Protein AF-Q85FR8-F1 (afdb_monomer_lite)

Foldseek 3Di:
DDPDPVVVVVVVVVVVVVVVLVVLVVVLVVCLVDHDLVVNLVSLVVCCVVVSDPPVRSVVSSVVSVVVVVVVVD

InterPro domains:
  IPR002583 Small ribosomal subunit protein bS20 [MF_00500] (1-71)
  IPR002583 Small ribosomal subunit protein bS20 [PF01649] (2-36)
  IPR002583 Small ribosomal subunit protein bS20 [PF01649] (38-66)
  IPR002583 Small ribosomal subunit protein bS20 [PTHR33398] (38-70)
  IPR002583 Small ribosomal subunit protein bS20 [TIGR00029] (1-66)
  IPR036510 Small ribosomal subunit protein bS20 superfamily [G3DSA:1.20.58.110] (1-71)
  IPR036510 Small ribosomal subunit protein bS20 superfamily [SSF46992] (3-66)

Sequence (74 aa):
MANIKSSIKRIRISQRNRLRNQAIKSHIKWLMKHATKDEVESAIDKAVNKGVIHRNKAVRMKSKYERSHSRSTQ

Radius of gyration: 16.53 Å; chains: 1; bounding box: 40×24×47 Å

Structure (mmCIF, N/CA/C/O backbone):
data_AF-Q85FR8-F1
#
_entry.id   AF-Q85FR8-F1
#
loop_
_atom_site.group_PDB
_atom_site.id
_atom_site.type_symbol
_atom_site.label_atom_id
_atom_site.label_alt_id
_atom_site.label_comp_id
_atom_site.label_asym_id
_atom_site.label_entity_id
_atom_site.label_seq_id
_atom_site.pdbx_PDB_ins_code
_atom_site.Cartn_x
_atom_site.Cartn_y
_atom_site.Cartn_z
_atom_site.occupancy
_atom_site.B_iso_or_equiv
_atom_site.auth_seq_id
_atom_site.auth_comp_id
_atom_site.auth_asym_id
_atom_site.auth_atom_id
_atom_site.pdbx_PDB_model_num
ATOM 1 N N . MET A 1 1 ? 14.269 18.913 -14.379 1.00 76.75 1 MET A N 1
ATOM 2 C CA . MET A 1 1 ? 13.355 18.082 -15.201 1.00 76.75 1 MET A CA 1
ATOM 3 C C . MET A 1 1 ? 14.023 16.742 -15.498 1.00 76.75 1 MET A C 1
ATOM 5 O O . MET A 1 1 ? 15.231 16.642 -15.333 1.00 76.75 1 MET A O 1
ATOM 9 N N . ALA A 1 2 ? 13.266 15.702 -15.863 1.00 85.25 2 ALA A N 1
ATOM 10 C CA . ALA A 1 2 ? 13.861 14.425 -16.264 1.00 85.25 2 ALA A CA 1
ATOM 11 C C . ALA A 1 2 ? 14.344 14.496 -17.715 1.00 85.25 2 ALA A C 1
ATOM 13 O O . ALA A 1 2 ? 13.533 14.708 -18.610 1.00 85.25 2 ALA A O 1
ATOM 14 N N . ASN A 1 3 ? 15.636 14.259 -17.930 1.00 89.19 3 ASN A N 1
ATOM 15 C CA . ASN A 1 3 ? 16.263 14.416 -19.247 1.00 89.19 3 ASN A CA 1
ATOM 16 C C . ASN A 1 3 ? 16.422 13.081 -20.003 1.00 89.19 3 ASN A C 1
ATOM 18 O O . ASN A 1 3 ? 16.607 13.063 -21.213 1.00 89.19 3 ASN A O 1
ATOM 22 N N . ILE A 1 4 ? 16.300 11.943 -19.310 1.00 94.25 4 ILE A N 1
ATOM 23 C CA . ILE A 1 4 ? 16.383 10.598 -19.900 1.00 94.25 4 ILE A CA 1
ATOM 24 C C . ILE A 1 4 ? 14.969 10.097 -20.232 1.00 94.25 4 ILE A C 1
ATOM 26 O O . ILE A 1 4 ? 14.049 10.237 -19.420 1.00 94.25 4 ILE A O 1
ATOM 30 N N . LYS A 1 5 ? 14.783 9.451 -21.395 1.00 94.62 5 LYS A N 1
ATOM 31 C CA . LYS A 1 5 ? 13.479 8.915 -21.852 1.00 94.62 5 LYS A CA 1
ATOM 32 C C . LYS A 1 5 ? 12.806 8.010 -20.805 1.00 94.62 5 LYS A C 1
ATOM 34 O O . LYS A 1 5 ? 11.603 8.128 -20.558 1.00 94.62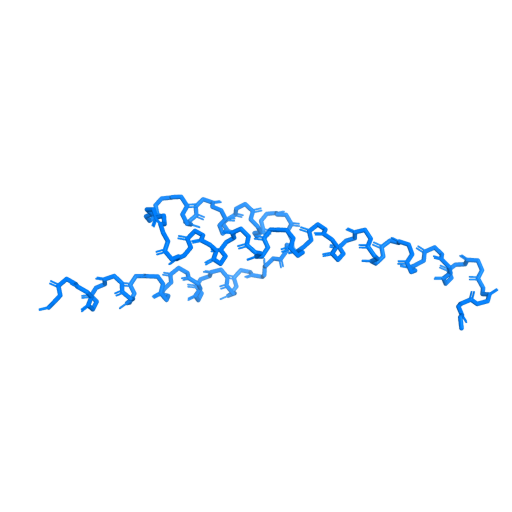 5 LYS A O 1
ATOM 39 N N . SER A 1 6 ? 13.576 7.132 -20.157 1.00 95.81 6 SER A N 1
ATOM 40 C CA . SER A 1 6 ? 13.093 6.251 -19.083 1.00 95.81 6 SER A CA 1
ATOM 41 C C . SER A 1 6 ? 12.586 7.048 -17.874 1.00 95.81 6 SER A C 1
ATOM 43 O O . SER A 1 6 ? 11.508 6.756 -17.351 1.00 95.81 6 SER A O 1
ATOM 45 N N . SER A 1 7 ? 13.298 8.105 -17.483 1.00 95.31 7 SER A N 1
ATOM 46 C CA . SER A 1 7 ? 12.919 8.999 -16.386 1.00 95.31 7 SER A CA 1
ATOM 47 C C . SER A 1 7 ? 11.633 9.777 -16.691 1.00 95.31 7 SER A C 1
ATOM 49 O O . SER A 1 7 ? 10.739 9.829 -15.845 1.00 95.31 7 SER A O 1
ATOM 51 N N . ILE A 1 8 ? 11.461 10.290 -17.918 1.00 95.62 8 ILE A N 1
ATOM 52 C CA . ILE A 1 8 ? 10.208 10.941 -18.355 1.00 95.62 8 ILE A CA 1
ATOM 53 C C . ILE A 1 8 ? 9.029 9.958 -18.261 1.00 95.62 8 ILE A C 1
ATOM 55 O O . ILE A 1 8 ? 7.965 10.296 -17.734 1.00 95.62 8 ILE A O 1
ATOM 59 N N . LYS A 1 9 ? 9.217 8.708 -18.709 1.00 96.25 9 LYS A N 1
ATOM 60 C CA . LYS A 1 9 ? 8.203 7.646 -18.590 1.00 96.25 9 LYS A CA 1
ATOM 61 C C . LYS A 1 9 ? 7.833 7.375 -17.127 1.00 96.25 9 LYS A C 1
ATOM 63 O O . LYS A 1 9 ? 6.646 7.257 -16.817 1.00 96.25 9 LYS A O 1
ATOM 68 N N . ARG A 1 10 ? 8.814 7.302 -16.219 1.00 96.69 10 ARG A N 1
ATOM 69 C CA . ARG A 1 10 ? 8.570 7.089 -14.780 1.00 96.69 10 ARG A CA 1
ATOM 70 C C . ARG A 1 10 ? 7.743 8.215 -14.160 1.00 96.69 10 ARG A C 1
ATOM 72 O O . ARG A 1 10 ? 6.816 7.911 -13.411 1.00 96.69 10 ARG A O 1
ATOM 79 N N . ILE A 1 11 ? 8.006 9.474 -14.518 1.00 95.69 11 ILE A N 1
ATOM 80 C CA . ILE A 1 11 ? 7.209 10.623 -14.051 1.00 95.69 11 ILE A CA 1
ATOM 81 C C . ILE A 1 11 ? 5.743 10.478 -14.476 1.00 95.69 11 ILE A C 1
ATOM 83 O O . ILE A 1 11 ? 4.858 10.559 -13.625 1.00 95.69 11 ILE A O 1
ATOM 87 N N . ARG A 1 12 ? 5.480 10.181 -15.756 1.00 95.81 12 ARG A N 1
ATOM 88 C CA . ARG A 1 12 ? 4.110 10.001 -16.279 1.00 95.81 12 ARG A CA 1
ATOM 89 C C . ARG A 1 12 ? 3.354 8.879 -15.560 1.00 95.81 12 ARG A C 1
ATOM 91 O O . ARG A 1 12 ? 2.194 9.043 -15.188 1.00 95.81 12 ARG A O 1
ATOM 98 N N . ILE A 1 13 ? 4.013 7.739 -15.330 1.00 97.06 13 ILE A N 1
ATOM 99 C CA . ILE A 1 13 ? 3.421 6.604 -14.601 1.00 97.06 13 ILE A CA 1
ATOM 100 C C . ILE A 1 13 ? 3.134 6.986 -13.142 1.00 97.06 13 ILE A C 1
ATOM 102 O O . ILE A 1 13 ? 2.051 6.696 -12.633 1.00 97.06 13 ILE A O 1
ATOM 106 N N . SER A 1 14 ? 4.076 7.662 -12.480 1.00 96.69 14 SER A N 1
ATOM 107 C CA . SER A 1 14 ? 3.918 8.116 -11.095 1.00 96.69 14 SER A CA 1
ATOM 108 C C . SER A 1 14 ? 2.740 9.083 -10.947 1.00 96.69 14 SER A C 1
ATOM 110 O O . SER A 1 14 ? 1.902 8.894 -10.067 1.00 96.69 14 SER A O 1
ATOM 112 N N . GLN A 1 15 ? 2.605 10.057 -11.854 1.00 96.56 15 GLN A N 1
ATOM 113 C CA . GLN A 1 15 ? 1.478 10.995 -11.873 1.00 96.56 15 GLN A CA 1
ATOM 114 C C . GLN A 1 15 ? 0.132 10.273 -12.032 1.00 96.56 15 GLN A C 1
ATOM 116 O O . GLN A 1 15 ? -0.783 10.515 -11.244 1.00 96.56 15 GLN A O 1
ATOM 121 N N . ARG A 1 16 ? 0.025 9.326 -12.975 1.00 97.06 16 ARG A N 1
ATOM 122 C CA . ARG A 1 16 ? -1.184 8.503 -13.160 1.00 97.06 16 ARG A CA 1
ATOM 123 C C . ARG A 1 16 ? -1.555 7.740 -11.884 1.00 97.06 16 ARG A C 1
ATOM 125 O O . ARG A 1 16 ? -2.699 7.794 -11.431 1.00 97.06 16 ARG A O 1
ATOM 132 N N . ASN A 1 17 ? -0.585 7.049 -11.287 1.00 96.75 17 ASN A N 1
ATOM 133 C CA . ASN A 1 17 ? -0.802 6.258 -10.076 1.00 96.75 17 ASN A CA 1
ATOM 134 C C . ASN A 1 17 ? -1.142 7.145 -8.871 1.00 96.75 17 ASN A C 1
ATOM 136 O O . ASN A 1 17 ? -1.988 6.776 -8.057 1.00 96.75 17 ASN A O 1
ATOM 140 N N . ARG A 1 18 ? -0.533 8.334 -8.770 1.00 97.06 18 ARG A N 1
ATOM 141 C CA . ARG A 1 18 ? -0.839 9.329 -7.737 1.00 97.06 18 ARG A CA 1
ATOM 142 C C . ARG A 1 18 ? -2.305 9.744 -7.792 1.00 97.06 18 ARG A C 1
ATOM 144 O O . ARG A 1 18 ? -2.959 9.676 -6.756 1.00 97.06 18 ARG A O 1
ATOM 151 N N . LEU A 1 19 ? -2.818 10.123 -8.966 1.00 96.75 19 LEU A N 1
ATOM 152 C CA . LEU A 1 19 ? -4.212 10.556 -9.132 1.00 96.75 19 LEU A CA 1
ATOM 153 C C . LEU A 1 19 ? -5.198 9.443 -8.751 1.00 96.75 19 LEU A C 1
ATOM 155 O O . LEU A 1 19 ? -6.102 9.669 -7.946 1.00 96.75 19 LEU A O 1
ATOM 159 N N . ARG A 1 20 ? -4.964 8.211 -9.228 1.00 95.81 20 ARG A N 1
ATOM 160 C CA . ARG A 1 20 ? -5.761 7.030 -8.846 1.00 95.81 20 ARG A CA 1
ATOM 161 C C . ARG A 1 20 ? -5.759 6.802 -7.330 1.00 95.81 20 ARG A C 1
ATOM 163 O O . ARG A 1 20 ? -6.812 6.605 -6.726 1.00 95.81 20 ARG A O 1
ATOM 170 N N . ASN A 1 21 ? -4.582 6.833 -6.706 1.00 96.81 21 ASN A N 1
ATOM 171 C CA . ASN A 1 21 ? -4.436 6.587 -5.272 1.00 96.81 21 ASN A CA 1
ATOM 172 C C . ASN A 1 21 ? -5.042 7.713 -4.429 1.00 96.81 21 ASN A C 1
ATOM 174 O O . ASN A 1 21 ? -5.572 7.447 -3.352 1.00 96.81 21 ASN A O 1
ATOM 178 N N . GLN A 1 22 ? -4.964 8.957 -4.902 1.00 97.06 22 GLN A N 1
ATOM 179 C CA . GLN A 1 22 ? -5.570 10.116 -4.257 1.00 97.06 22 GLN A CA 1
ATOM 180 C C . GLN A 1 22 ? -7.094 9.992 -4.241 1.00 97.06 22 GLN A C 1
ATOM 182 O O . GLN A 1 22 ? -7.678 10.106 -3.168 1.00 97.06 22 GLN A O 1
ATOM 187 N N . ALA A 1 23 ? -7.721 9.672 -5.377 1.00 97.06 23 ALA A N 1
ATOM 188 C CA . ALA A 1 23 ? -9.171 9.490 -5.462 1.00 97.06 23 ALA A CA 1
ATOM 189 C C . ALA A 1 23 ? -9.678 8.407 -4.492 1.00 97.06 23 ALA A C 1
ATOM 191 O O . ALA A 1 23 ? -10.588 8.654 -3.703 1.00 97.06 23 ALA A O 1
ATOM 192 N N . ILE A 1 24 ? -9.028 7.235 -4.470 1.00 96.38 24 ILE A N 1
ATOM 193 C CA . ILE A 1 24 ? -9.407 6.121 -3.583 1.00 96.38 24 ILE A CA 1
ATOM 194 C C . ILE A 1 24 ? -9.238 6.497 -2.103 1.00 96.38 24 ILE A C 1
ATOM 196 O O . ILE A 1 24 ? -10.120 6.230 -1.290 1.00 96.38 24 ILE A O 1
ATOM 200 N N . LYS A 1 25 ? -8.125 7.147 -1.736 1.00 96.06 25 LYS A N 1
ATOM 201 C CA . LYS A 1 25 ? -7.879 7.575 -0.348 1.00 96.06 25 LYS A CA 1
ATOM 202 C C . LYS A 1 25 ? -8.875 8.642 0.109 1.00 96.06 25 LYS A C 1
ATOM 204 O O . LYS A 1 25 ? -9.332 8.577 1.248 1.00 96.06 25 LYS A O 1
ATOM 209 N N . SER A 1 26 ? -9.205 9.602 -0.755 1.00 97.31 26 SER A N 1
ATOM 210 C CA . SER A 1 26 ? -10.210 10.631 -0.468 1.00 97.31 26 SER A CA 1
ATOM 211 C C . SER A 1 26 ? -11.592 10.018 -0.267 1.00 97.31 26 SER A C 1
ATOM 213 O O . SER A 1 26 ? -12.262 10.358 0.703 1.00 97.31 26 SER A O 1
ATOM 215 N N . HIS A 1 27 ? -11.974 9.065 -1.120 1.00 96.38 27 HIS A N 1
ATOM 216 C CA . HIS A 1 27 ? -13.246 8.359 -1.004 1.00 96.38 27 HIS A CA 1
ATOM 217 C C . HIS A 1 27 ? -13.359 7.586 0.318 1.00 96.38 27 HIS A C 1
ATOM 219 O O . HIS A 1 27 ? -14.325 7.775 1.046 1.00 96.38 27 HIS A O 1
ATOM 225 N N . ILE A 1 28 ? -12.332 6.817 0.707 1.00 96.00 28 ILE A N 1
ATOM 226 C CA . ILE A 1 28 ? -12.320 6.111 2.004 1.00 96.00 28 ILE A CA 1
ATOM 227 C C . ILE A 1 28 ? -12.417 7.095 3.173 1.00 96.00 28 ILE A C 1
ATOM 229 O O . ILE A 1 28 ? -13.151 6.849 4.123 1.00 96.00 28 ILE A O 1
ATOM 233 N N . LYS A 1 29 ? -11.699 8.225 3.119 1.00 95.12 29 LYS A N 1
ATOM 234 C CA . LYS A 1 29 ? -11.761 9.251 4.172 1.00 95.12 29 LYS A CA 1
ATOM 235 C C . LYS A 1 29 ? -13.165 9.843 4.311 1.00 95.12 29 LYS A C 1
ATOM 237 O O . LYS A 1 29 ? -13.564 10.160 5.427 1.00 95.12 29 LYS A O 1
ATOM 242 N N . TRP A 1 30 ? -13.870 10.027 3.197 1.00 96.94 30 TRP A N 1
ATOM 243 C CA . TRP A 1 30 ? -15.254 10.488 3.193 1.00 96.94 30 TRP A CA 1
ATOM 244 C C . TRP A 1 30 ? -16.197 9.420 3.766 1.00 96.94 30 TRP A C 1
ATOM 246 O O . TRP A 1 30 ? -16.933 9.722 4.701 1.00 96.94 30 TRP A O 1
ATOM 256 N N . LEU A 1 31 ? -16.086 8.163 3.315 1.00 95.56 31 LEU A N 1
ATOM 257 C CA . LEU A 1 31 ? -16.886 7.045 3.832 1.00 95.56 31 LEU A CA 1
ATOM 258 C C . LEU A 1 31 ? -16.714 6.870 5.345 1.00 95.56 31 LEU A C 1
ATOM 260 O O . LEU A 1 31 ? -17.695 6.770 6.067 1.00 95.56 31 LEU A O 1
ATOM 264 N N . MET A 1 32 ? -15.480 6.937 5.855 1.00 93.31 32 MET A N 1
ATOM 265 C CA . MET A 1 32 ? -15.209 6.828 7.296 1.00 93.31 32 MET A CA 1
ATOM 266 C C . MET A 1 32 ? -15.940 7.874 8.158 1.00 93.31 32 MET A C 1
ATOM 268 O O . MET A 1 32 ? -15.989 7.696 9.372 1.00 93.31 32 MET A O 1
ATOM 272 N N . LYS A 1 33 ? -16.432 8.977 7.574 1.00 91.38 33 LYS A N 1
ATOM 273 C CA . LYS A 1 33 ? -17.162 10.038 8.284 1.00 91.38 33 LYS A CA 1
ATOM 274 C C . LYS A 1 33 ? -18.682 9.940 8.159 1.00 91.38 33 LYS A C 1
ATOM 276 O O . LYS A 1 33 ? -19.367 10.441 9.039 1.00 91.38 33 LYS A O 1
ATOM 281 N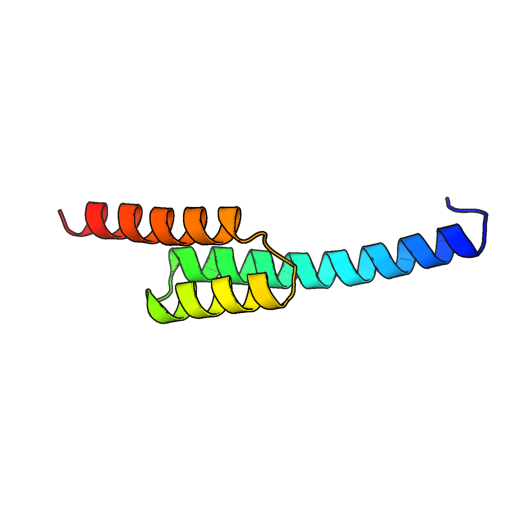 N . HIS A 1 34 ? -19.184 9.401 7.049 1.00 92.56 34 HIS A N 1
ATOM 282 C CA . HIS A 1 34 ? -20.591 9.556 6.657 1.00 92.56 34 HIS A CA 1
ATOM 283 C C . HIS A 1 34 ? -21.296 8.245 6.315 1.00 92.56 34 HIS A C 1
ATOM 285 O O . HIS A 1 34 ? -22.516 8.240 6.207 1.00 92.56 34 HIS A O 1
ATOM 291 N N . ALA A 1 35 ? -20.549 7.164 6.102 1.00 92.31 35 ALA A N 1
ATOM 292 C CA . ALA A 1 35 ? -21.082 5.917 5.580 1.00 92.31 35 ALA A CA 1
ATOM 293 C C . ALA A 1 35 ? -21.237 4.851 6.666 1.00 92.31 35 ALA A C 1
ATOM 295 O O . ALA A 1 35 ? -20.660 4.935 7.758 1.00 92.31 35 ALA A O 1
ATOM 296 N N . THR A 1 36 ? -22.007 3.827 6.320 1.00 92.88 36 THR A N 1
ATOM 297 C CA . THR A 1 36 ? -22.241 2.652 7.162 1.00 92.88 36 THR A CA 1
ATOM 298 C C . THR A 1 36 ? -20.994 1.765 7.260 1.00 92.88 36 THR A C 1
ATOM 300 O O . THR A 1 36 ? -20.042 1.899 6.480 1.00 92.88 36 THR A O 1
ATOM 303 N N . LYS A 1 37 ? -20.990 0.835 8.226 1.00 92.81 37 LYS A N 1
ATOM 304 C CA . LYS A 1 37 ? -19.866 -0.085 8.462 1.00 92.81 37 LYS A CA 1
ATOM 305 C C . LYS A 1 37 ? -19.524 -0.877 7.200 1.00 92.81 37 LYS A C 1
ATOM 307 O O . LYS A 1 37 ? -18.360 -0.920 6.801 1.00 92.81 37 LYS A O 1
ATOM 312 N N . ASP A 1 38 ? -20.540 -1.429 6.548 1.00 94.69 38 ASP A N 1
ATOM 313 C CA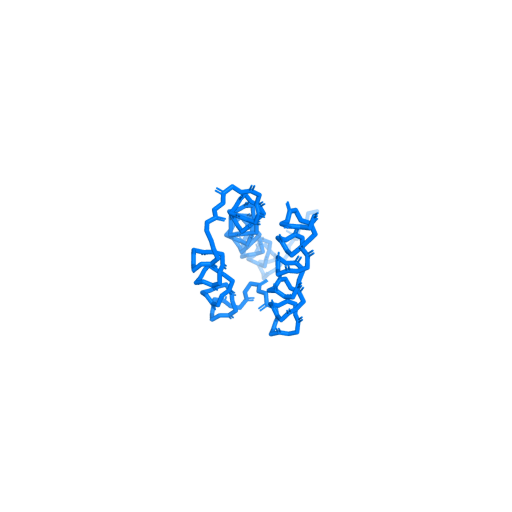 . ASP A 1 38 ? -20.378 -2.319 5.398 1.00 94.69 38 ASP A CA 1
ATOM 314 C C . ASP A 1 38 ? -19.751 -1.601 4.197 1.00 94.69 38 ASP A C 1
ATOM 316 O O . ASP A 1 38 ? -18.848 -2.125 3.535 1.00 94.69 38 ASP A O 1
ATOM 320 N N . GLU A 1 39 ? -20.163 -0.356 3.943 1.00 94.75 39 GLU A N 1
ATOM 321 C CA . GLU A 1 39 ? -19.603 0.471 2.871 1.00 94.75 39 GLU A CA 1
ATOM 322 C C . GLU A 1 39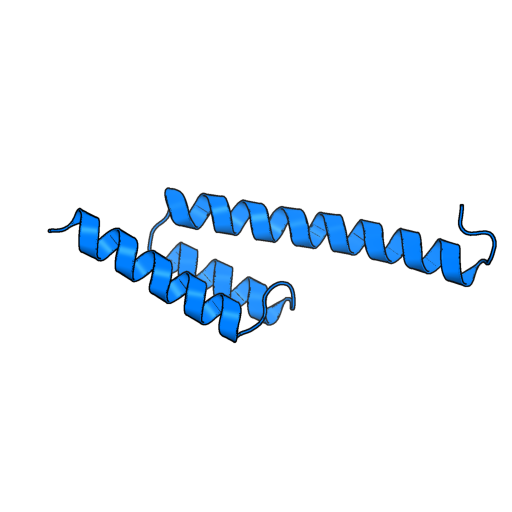 ? -18.128 0.800 3.125 1.00 94.75 39 GLU A C 1
ATOM 324 O O . GLU A 1 39 ? -17.294 0.720 2.212 1.00 94.75 39 GLU A O 1
ATOM 329 N N . VAL A 1 40 ? -17.789 1.136 4.374 1.00 95.25 40 VAL A N 1
ATOM 330 C CA . VAL A 1 40 ? -16.413 1.435 4.786 1.00 95.25 40 VAL A CA 1
ATOM 331 C C . VAL A 1 40 ? -15.526 0.201 4.649 1.00 95.25 40 VAL A C 1
ATOM 333 O O . VAL A 1 40 ? -14.442 0.294 4.065 1.00 95.25 40 VAL A O 1
ATOM 336 N N . GLU A 1 41 ? -15.970 -0.956 5.138 1.00 95.62 41 GLU A N 1
ATOM 337 C CA . GLU A 1 41 ? -15.204 -2.200 5.054 1.00 95.62 41 GLU A CA 1
ATOM 338 C C . GLU A 1 41 ? -14.992 -2.644 3.607 1.00 95.62 41 GLU A C 1
ATOM 340 O O . GLU A 1 41 ? -13.850 -2.886 3.204 1.00 95.62 41 GLU A O 1
ATOM 345 N N . SER A 1 42 ? -16.052 -2.631 2.792 1.00 96.44 42 SER A N 1
ATOM 346 C CA . SER A 1 42 ? -15.983 -2.969 1.368 1.00 96.44 42 SER A CA 1
ATOM 347 C C . SER A 1 42 ? -14.995 -2.073 0.616 1.00 96.44 42 SER A C 1
ATOM 349 O O . SER A 1 42 ? -14.185 -2.549 -0.187 1.00 96.44 42 SER A O 1
ATOM 351 N N . ALA A 1 43 ? -15.013 -0.762 0.875 1.00 96.50 43 ALA A N 1
ATOM 352 C CA . ALA A 1 43 ? -14.102 0.180 0.232 1.00 96.50 43 ALA A CA 1
ATOM 353 C C . ALA A 1 43 ? -12.640 -0.024 0.660 1.00 96.50 43 ALA A C 1
ATOM 355 O O . ALA A 1 43 ? -11.734 0.063 -0.179 1.00 96.50 43 ALA A O 1
ATOM 356 N N . ILE A 1 44 ? -12.402 -0.315 1.943 1.00 96.56 44 ILE A N 1
ATOM 357 C CA . ILE A 1 44 ? -11.069 -0.618 2.474 1.00 96.56 44 ILE A CA 1
ATOM 358 C C . ILE A 1 44 ? -10.519 -1.893 1.827 1.00 96.56 44 ILE A C 1
ATOM 360 O O . ILE A 1 44 ? -9.392 -1.875 1.324 1.00 96.56 44 ILE A O 1
ATOM 364 N N . ASP A 1 45 ? -11.308 -2.963 1.768 1.00 96.94 45 ASP A N 1
ATOM 365 C CA . ASP A 1 45 ? -10.868 -4.251 1.225 1.00 96.94 45 ASP A CA 1
ATOM 366 C C . ASP A 1 45 ? -10.605 -4.163 -0.283 1.00 96.94 45 ASP A C 1
ATOM 368 O O . ASP A 1 45 ? -9.562 -4.604 -0.775 1.00 96.94 45 ASP A O 1
ATOM 372 N N . LYS A 1 46 ? -11.461 -3.445 -1.024 1.00 96.75 46 LYS A N 1
ATOM 373 C CA . LYS A 1 46 ? -11.208 -3.115 -2.437 1.00 96.75 46 LYS A CA 1
ATOM 374 C C . LYS A 1 46 ? -9.909 -2.326 -2.619 1.00 96.75 46 LYS A C 1
ATOM 376 O O . LYS A 1 46 ? -9.217 -2.514 -3.620 1.00 96.75 46 LYS A O 1
ATOM 381 N N . ALA A 1 47 ? -9.556 -1.432 -1.697 1.00 97.06 47 ALA A N 1
ATOM 382 C CA . ALA A 1 47 ? -8.313 -0.665 -1.779 1.00 97.06 47 ALA A CA 1
ATOM 383 C C . ALA A 1 47 ? -7.063 -1.494 -1.451 1.00 97.06 47 ALA A C 1
ATOM 385 O O . ALA A 1 47 ? -6.003 -1.213 -2.021 1.00 97.06 47 ALA A O 1
ATOM 386 N N . VAL A 1 48 ? -7.184 -2.513 -0.594 1.00 97.56 48 VAL A N 1
ATOM 387 C CA . VAL A 1 48 ? -6.131 -3.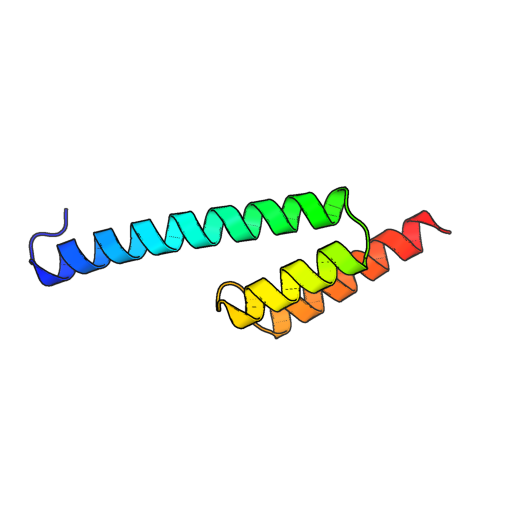517 -0.367 1.00 97.56 48 VAL A CA 1
ATOM 388 C C . VAL A 1 48 ? -5.917 -4.346 -1.627 1.00 97.56 48 VAL A C 1
ATOM 390 O O . VAL A 1 48 ? -4.793 -4.404 -2.118 1.00 97.56 48 VAL A O 1
ATOM 393 N N . ASN A 1 49 ? -6.992 -4.873 -2.221 1.00 96.81 49 ASN A N 1
ATOM 394 C CA . ASN A 1 49 ? -6.917 -5.665 -3.455 1.00 96.81 49 ASN A CA 1
ATOM 395 C C . ASN A 1 49 ? -6.327 -4.862 -4.625 1.00 96.81 49 ASN A C 1
ATOM 397 O O . ASN A 1 49 ? -5.579 -5.386 -5.442 1.00 96.81 49 ASN A O 1
ATOM 401 N N . LYS A 1 50 ? -6.609 -3.553 -4.685 1.00 95.06 50 LYS A N 1
ATOM 402 C CA . LYS A 1 50 ? -6.024 -2.629 -5.675 1.00 95.06 50 LYS A CA 1
ATOM 403 C C . LYS A 1 50 ? -4.572 -2.220 -5.371 1.00 95.06 50 LYS A C 1
ATOM 405 O O . LYS A 1 50 ? -4.010 -1.452 -6.152 1.00 95.06 50 LYS A O 1
ATOM 410 N N . GLY A 1 51 ? -3.992 -2.645 -4.246 1.00 95.50 51 GLY A N 1
ATOM 411 C CA . GLY A 1 51 ? -2.626 -2.310 -3.827 1.00 95.50 51 GLY A CA 1
ATOM 412 C C . GLY A 1 51 ? -2.428 -0.860 -3.360 1.00 95.50 51 GLY A C 1
ATOM 413 O O . GLY A 1 51 ? -1.301 -0.376 -3.293 1.00 95.50 51 GLY A O 1
ATOM 414 N N . VAL A 1 52 ? -3.505 -0.130 -3.047 1.00 95.69 52 VAL A N 1
ATOM 415 C CA . VAL A 1 52 ? -3.435 1.284 -2.621 1.00 95.69 52 VAL A CA 1
ATOM 416 C C . VAL A 1 52 ? -3.118 1.407 -1.129 1.00 95.69 52 VAL A C 1
ATOM 418 O O . VAL A 1 52 ? -2.529 2.399 -0.680 1.00 95.69 52 VAL A O 1
ATOM 421 N N . ILE A 1 53 ? -3.542 0.413 -0.347 1.00 95.06 53 ILE A N 1
ATOM 422 C CA . ILE A 1 53 ? -3.426 0.360 1.109 1.00 95.06 53 ILE A CA 1
ATOM 423 C C . ILE A 1 53 ? -2.866 -1.009 1.504 1.00 95.06 53 ILE A C 1
ATOM 425 O O . ILE A 1 53 ? -3.308 -2.035 1.008 1.00 95.06 53 ILE A O 1
ATOM 429 N N . HIS A 1 54 ? -1.896 -1.030 2.418 1.00 97.12 54 HIS A N 1
ATOM 430 C CA . HIS A 1 54 ? -1.356 -2.275 2.966 1.00 97.12 54 HIS A CA 1
ATOM 431 C C . HIS A 1 54 ? -2.343 -2.933 3.947 1.00 97.12 54 HIS A C 1
ATOM 433 O O . HIS A 1 54 ? -3.019 -2.222 4.694 1.00 97.12 54 HIS A O 1
ATOM 439 N N . ARG A 1 55 ? -2.348 -4.270 4.042 1.00 96.19 55 ARG A N 1
ATOM 440 C CA . ARG A 1 55 ? -3.238 -5.044 4.936 1.00 96.19 55 ARG A CA 1
ATOM 441 C C . ARG A 1 55 ? -3.256 -4.533 6.386 1.00 96.19 55 ARG A C 1
ATOM 443 O O . ARG A 1 55 ? -4.317 -4.278 6.939 1.00 96.19 55 ARG A O 1
ATOM 450 N N . ASN A 1 56 ? -2.093 -4.221 6.965 1.00 97.50 56 ASN A N 1
ATOM 451 C CA . ASN A 1 56 ? -2.016 -3.702 8.342 1.00 97.50 56 ASN A CA 1
ATOM 452 C C . ASN A 1 56 ? -2.662 -2.313 8.475 1.00 97.50 56 ASN A C 1
ATOM 454 O O . ASN A 1 56 ? -3.186 -1.947 9.523 1.00 97.50 56 ASN A O 1
ATOM 458 N N . LYS A 1 57 ? -2.620 -1.503 7.410 1.00 97.12 57 LYS A N 1
ATOM 459 C CA . LYS A 1 57 ? -3.288 -0.201 7.393 1.00 97.12 57 LYS A CA 1
ATOM 460 C C . LYS A 1 57 ? -4.804 -0.366 7.274 1.00 97.12 57 LYS A C 1
ATOM 462 O O . LYS A 1 57 ? -5.508 0.373 7.951 1.00 97.12 57 LYS A O 1
ATOM 467 N N . ALA A 1 58 ? -5.281 -1.335 6.495 1.00 97.19 58 ALA A N 1
ATOM 468 C CA . ALA A 1 58 ? -6.698 -1.679 6.430 1.00 97.19 58 ALA A CA 1
ATOM 469 C C . ALA A 1 58 ? -7.245 -2.131 7.792 1.00 97.19 58 ALA A C 1
ATOM 471 O O . ALA A 1 58 ? -8.212 -1.546 8.271 1.00 97.19 58 ALA A O 1
ATOM 472 N N . VAL A 1 59 ? -6.559 -3.055 8.474 1.00 97.06 59 VAL A N 1
ATOM 473 C CA . VAL A 1 59 ? -6.936 -3.515 9.826 1.00 97.06 59 VAL A CA 1
ATOM 474 C C . VAL A 1 59 ? -7.011 -2.346 10.817 1.00 97.06 59 VAL A C 1
ATOM 476 O O . VAL A 1 59 ? -7.992 -2.205 11.545 1.00 97.06 59 VAL A O 1
ATOM 479 N N . ARG A 1 60 ? -6.025 -1.434 10.804 1.00 96.62 60 ARG A N 1
ATOM 480 C CA . ARG A 1 60 ? -6.063 -0.222 11.646 1.00 96.62 60 ARG A CA 1
ATOM 481 C C . ARG A 1 60 ? -7.244 0.695 11.324 1.00 96.62 60 ARG A C 1
ATOM 483 O O . ARG A 1 60 ? -7.795 1.300 12.238 1.00 96.62 60 ARG A O 1
ATOM 490 N N . MET A 1 61 ? -7.610 0.836 10.049 1.00 95.19 61 MET A N 1
ATOM 491 C CA . MET A 1 61 ? -8.742 1.670 9.631 1.00 95.19 61 MET A CA 1
ATOM 492 C C . MET A 1 61 ? -10.075 1.084 10.100 1.00 95.19 61 MET A C 1
ATOM 494 O O . MET A 1 61 ? -10.865 1.831 10.674 1.00 95.19 61 MET A O 1
ATOM 498 N N . LYS A 1 62 ? -10.274 -0.232 9.942 1.00 95.12 62 LYS A N 1
ATOM 499 C CA . LYS A 1 62 ? -11.456 -0.949 10.445 1.00 95.12 62 LYS A CA 1
ATOM 500 C C . LYS A 1 62 ? -11.586 -0.805 11.966 1.00 95.12 62 LYS A C 1
ATOM 502 O O . LYS A 1 62 ? -12.576 -0.267 12.446 1.00 95.12 62 LYS A O 1
ATOM 507 N N . SER A 1 63 ? -10.517 -1.098 12.712 1.00 95.06 63 SER A N 1
ATOM 508 C CA . SER A 1 63 ? -10.511 -0.943 14.177 1.00 95.06 63 SER A CA 1
ATOM 509 C C . SER A 1 63 ? -10.760 0.503 14.631 1.00 95.06 63 SER A C 1
ATOM 511 O O . SER A 1 63 ? -11.388 0.735 15.661 1.00 95.06 63 SER A O 1
ATOM 513 N N . LYS A 1 64 ? -10.276 1.504 13.880 1.00 93.88 64 LYS A N 1
ATOM 514 C CA . LYS A 1 64 ? -10.539 2.917 14.191 1.00 93.88 64 LYS A CA 1
ATOM 515 C C . LYS A 1 64 ? -12.014 3.272 14.006 1.00 93.88 64 LYS A C 1
ATOM 517 O O . LYS A 1 64 ? -12.540 3.996 14.845 1.00 93.88 64 LYS A O 1
ATOM 522 N N . TYR A 1 65 ? -12.636 2.799 12.925 1.00 93.19 65 TYR A N 1
ATOM 523 C CA . TYR A 1 65 ? -14.060 3.009 12.671 1.00 93.19 65 TYR A CA 1
ATOM 524 C C . TYR A 1 65 ? -14.896 2.393 13.798 1.00 93.19 65 TYR A C 1
ATOM 526 O O . TYR A 1 65 ? -15.720 3.080 14.387 1.00 93.19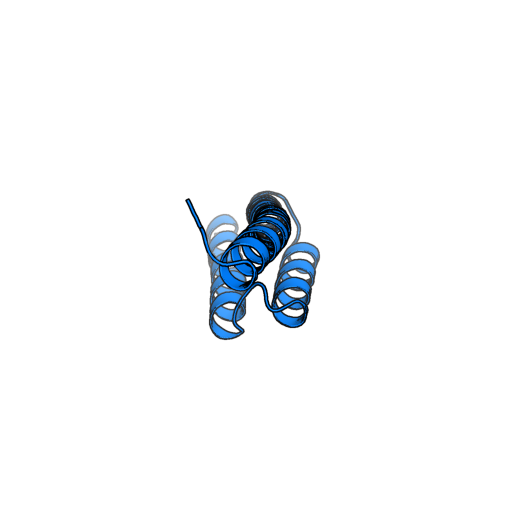 65 TYR A O 1
ATOM 534 N N . GLU A 1 66 ? -14.614 1.152 14.194 1.00 92.62 66 GLU A N 1
ATOM 535 C CA . GLU A 1 66 ? -15.333 0.498 15.296 1.00 92.62 66 GLU A CA 1
ATOM 536 C C . GLU A 1 66 ? -15.197 1.266 16.617 1.00 92.62 66 GLU A C 1
ATOM 538 O O . GLU A 1 66 ? -16.199 1.552 17.266 1.00 92.62 66 GLU A O 1
ATOM 543 N N . ARG A 1 67 ? -13.979 1.699 16.975 1.00 92.25 67 ARG A N 1
ATOM 544 C CA . ARG A 1 67 ? -13.742 2.491 18.196 1.00 92.25 67 ARG A CA 1
ATOM 545 C C . ARG A 1 67 ? -14.437 3.849 18.192 1.00 92.25 67 ARG A C 1
ATOM 547 O O . ARG A 1 67 ? -14.768 4.352 19.260 1.00 92.25 67 ARG A O 1
ATOM 554 N N . SER A 1 68 ? -14.578 4.503 17.036 1.00 89.81 68 SER A N 1
ATOM 555 C CA . SER A 1 68 ? -15.282 5.788 16.978 1.00 89.81 68 SER A CA 1
ATOM 556 C C . SER A 1 68 ? -16.788 5.605 17.130 1.00 89.81 68 SER A C 1
ATOM 558 O O . SER A 1 68 ? -17.404 6.392 17.837 1.00 89.81 68 SER A O 1
ATOM 560 N N . HIS A 1 69 ? -17.351 4.555 16.527 1.00 86.69 69 HIS A N 1
ATOM 561 C CA . HIS A 1 69 ? -18.782 4.255 16.611 1.00 86.69 69 HIS A CA 1
ATOM 562 C C . HIS A 1 69 ? -19.181 3.750 18.000 1.00 86.69 69 HIS A C 1
ATOM 564 O O . HIS A 1 69 ? -20.203 4.171 18.528 1.00 86.69 69 HIS A O 1
ATOM 570 N N . SER A 1 70 ? -18.349 2.924 18.642 1.00 87.62 70 SER A N 1
ATOM 571 C CA . SER A 1 70 ? -18.629 2.436 19.998 1.00 87.62 70 SER A CA 1
ATOM 572 C C . SER A 1 70 ? -18.634 3.558 21.041 1.00 87.62 70 SER A C 1
ATOM 574 O O . SER A 1 70 ? -19.347 3.474 22.030 1.00 87.62 70 SER A O 1
ATOM 576 N N . ARG A 1 71 ? -17.826 4.606 20.831 1.00 85.38 71 ARG A N 1
ATOM 577 C CA . ARG A 1 71 ? -17.786 5.792 21.701 1.00 85.38 71 ARG A CA 1
ATOM 578 C C . ARG A 1 71 ? -18.985 6.712 21.512 1.00 85.38 71 ARG A C 1
ATOM 580 O O . ARG A 1 71 ? -19.312 7.426 22.440 1.00 85.38 71 ARG A O 1
ATOM 587 N N . SER A 1 72 ? -19.591 6.739 20.324 1.00 82.88 72 SER A N 1
ATOM 588 C CA . SER A 1 72 ? -20.794 7.545 20.079 1.00 82.88 72 SER A CA 1
ATOM 589 C C . SER A 1 72 ? -22.076 6.900 20.603 1.00 82.88 72 SER A C 1
ATOM 591 O O . SER A 1 72 ? -23.076 7.589 20.742 1.00 82.88 72 SER A O 1
ATOM 593 N N . THR A 1 73 ? -22.066 5.585 20.838 1.00 79.12 73 THR A N 1
ATOM 594 C CA . THR A 1 73 ? -23.216 4.830 21.362 1.00 79.12 73 THR A CA 1
ATOM 595 C C . THR A 1 73 ? -23.228 4.703 22.890 1.00 79.12 73 THR A C 1
ATOM 597 O O . THR A 1 73 ? -24.186 4.153 23.421 1.00 79.12 73 THR A O 1
ATOM 600 N N . GLN A 1 74 ? -22.163 5.139 23.573 1.00 64.25 74 GLN A N 1
ATOM 601 C CA . GLN A 1 74 ? -22.065 5.219 25.038 1.00 64.25 74 GLN A CA 1
ATOM 602 C C . GLN A 1 74 ? -22.481 6.609 25.509 1.00 64.25 74 GLN A C 1
ATOM 604 O O . GLN A 1 74 ? -23.135 6.677 26.569 1.00 64.25 74 GLN A O 1
#

pLDDT: mean 93.91, std 5.37, range [64.25, 97.56]

Organism: Cyanidioschyzon merolae (strain NIES-3377 / 10D) (NCBI:txid280699)

Secondary structure (DSSP, 8-state):
---SHHHHHHHHHHHHHHHHHHHHHHHHHHHHHHS-HHHHHHHHHHHHHTTSS-HHHHHHHHHHHHHHHHHH--